Protein AF-A0A9J6F6Z9-F1 (afdb_monomer)

Mean predicted aligned error: 9.35 Å

Solvent-accessible surface area (backbone atoms only — not comparable to full-atom values): 6867 Å² total; per-residue (Å²): 134,62,80,66,60,54,55,51,51,54,26,51,53,50,47,46,52,51,53,50,50,31,59,76,69,73,43,64,60,62,36,45,73,33,72,62,29,52,50,45,32,70,76,32,76,60,38,64,79,58,66,51,29,70,50,38,62,73,46,45,48,53,54,50,48,53,56,52,49,53,53,49,51,62,72,49,58,98,51,73,69,47,78,48,78,46,82,43,70,40,99,86,70,46,88,39,76,49,77,47,80,45,64,80,72,86,85,58,93,78,78,78,86,128

Nearest PDB structures (foldseek):
  3l94-assembly1_B  TM=6.649E-01  e=4.447E+00  Pseudomonas aeruginosa
  8a5p-assembly1_X  TM=4.035E-01  e=2.860E+00  Thermochaetoides thermophila
  8ck8-assembly1_B  TM=3.742E-01  e=6.493E+00  Homo sapiens

Foldseek 3Di:
DDPVVVLVVLLLVVLLVVLVVCVVVVHQLQCCVPPVVVVCVVVPVSPVVHDHSVCSVPPSNVVNVVVVVVVVCVVCPPFDKDWDWDFDQDPVRDTDIDIDIDTDDPPPPDDDDD

Secondary structure (DSSP, 8-state):
--HHHHHHHHHHHHHHHHHHHHHHTT--GGGGSSHHHHHHHHH-GGGTTPPPHHHIIIIIHHHHHHHHHHHHHHHHTTS-EEEEEEEEE-TTS-EEEEEEEEE--TT-TT----

Radius of gyration: 19.48 Å; Cα contacts (8 Å, |Δi|>4): 97; chains: 1; bounding box: 49×37×46 Å

pLDDT: mean 83.82, std 13.82, range [38.16, 95.75]

Organism: Haemaphysalis longicornis (NCBI:txid44386)

Sequence (114 aa):
MTRSKSRRKDADDITHKFCRALCQAGISLHQTDGPLGSLFREKCPAARTMPSSTQMYRKYLPEVCEHDLETIKEAVKNRPISLTIDEMPELHGRPAVAVLVTFYDDEVPGRRTL

Structure (mmCIF, N/CA/C/O backbone):
data_AF-A0A9J6F6Z9-F1
#
_entry.id   AF-A0A9J6F6Z9-F1
#
loop_
_atom_site.group_PDB
_atom_site.id
_atom_site.type_symbol
_atom_site.label_atom_id
_atom_site.label_alt_id
_atom_site.label_comp_id
_atom_site.label_asym_id
_atom_site.label_entity_id
_atom_site.label_seq_id
_atom_site.pdbx_PDB_ins_code
_atom_site.Cartn_x
_atom_site.Cartn_y
_atom_site.Cartn_z
_atom_site.occupancy
_atom_site.B_iso_or_equiv
_atom_site.auth_seq_id
_atom_site.auth_comp_id
_atom_site.auth_asym_id
_atom_site.auth_atom_id
_atom_site.pdbx_PDB_model_num
ATOM 1 N N . MET A 1 1 ? -2.954 24.309 -23.104 1.00 52.09 1 MET A N 1
ATOM 2 C CA . MET A 1 1 ? -2.047 23.374 -22.390 1.00 52.09 1 MET A CA 1
ATOM 3 C C . MET A 1 1 ? -1.113 22.723 -23.403 1.00 52.09 1 MET A C 1
ATOM 5 O O . MET A 1 1 ? -1.593 22.222 -24.408 1.00 52.09 1 MET A O 1
ATOM 9 N N . THR A 1 2 ? 0.206 22.772 -23.205 1.00 55.22 2 THR A N 1
ATOM 10 C CA . THR A 1 2 ? 1.181 22.202 -24.151 1.00 55.22 2 THR A CA 1
ATOM 11 C C . THR A 1 2 ? 1.188 20.671 -24.090 1.00 55.22 2 THR A C 1
ATOM 13 O O . THR A 1 2 ? 1.231 20.090 -23.010 1.00 55.22 2 THR A O 1
ATOM 16 N N . ARG A 1 3 ? 1.207 20.017 -25.258 1.00 61.69 3 ARG A N 1
ATOM 17 C CA . ARG A 1 3 ? 1.174 18.551 -25.489 1.00 61.69 3 ARG A CA 1
ATOM 18 C C . ARG A 1 3 ? 2.228 17.729 -24.712 1.00 61.69 3 ARG A C 1
ATOM 20 O O . ARG A 1 3 ? 2.108 16.517 -24.585 1.00 61.69 3 ARG A O 1
ATOM 27 N N . SER A 1 4 ? 3.259 18.389 -24.184 1.00 63.88 4 SER A N 1
ATOM 28 C CA . SER A 1 4 ? 4.281 17.811 -23.299 1.00 63.88 4 SER A CA 1
ATOM 29 C C . SER A 1 4 ? 3.801 17.655 -21.845 1.00 63.88 4 SER A C 1
ATOM 31 O O . SER A 1 4 ? 4.086 16.645 -21.204 1.00 63.88 4 SER A O 1
ATOM 33 N N . LYS A 1 5 ? 3.013 18.611 -21.329 1.00 62.22 5 LYS A N 1
ATOM 34 C CA . LYS A 1 5 ? 2.477 18.562 -19.959 1.00 62.22 5 LYS A CA 1
ATOM 35 C C . LYS A 1 5 ? 1.420 17.466 -19.794 1.00 62.22 5 LYS A C 1
ATOM 37 O O . LYS A 1 5 ? 1.401 16.819 -18.756 1.00 62.22 5 LYS A O 1
ATOM 42 N N . SER A 1 6 ? 0.590 17.230 -20.814 1.00 65.94 6 SER A N 1
ATOM 43 C CA . SER A 1 6 ? -0.414 16.156 -20.785 1.00 65.94 6 SER A CA 1
ATOM 44 C C . SER A 1 6 ? 0.238 14.775 -20.710 1.00 65.94 6 SER A C 1
ATOM 46 O O . SER A 1 6 ? -0.036 14.028 -19.786 1.00 65.94 6 SER A O 1
ATOM 48 N N . ARG A 1 7 ? 1.218 14.495 -21.579 1.00 66.94 7 ARG A N 1
ATOM 49 C CA . ARG A 1 7 ? 1.956 13.219 -21.582 1.00 66.94 7 ARG A CA 1
ATOM 50 C C . ARG A 1 7 ? 2.663 12.908 -20.261 1.00 66.94 7 ARG A C 1
ATOM 52 O O . ARG A 1 7 ? 2.729 11.749 -19.873 1.00 66.94 7 ARG A O 1
ATOM 59 N N . ARG A 1 8 ? 3.198 13.928 -19.578 1.00 66.31 8 ARG A N 1
ATOM 60 C CA . ARG A 1 8 ? 3.800 13.759 -18.244 1.00 66.31 8 ARG A CA 1
ATOM 61 C C . ARG A 1 8 ? 2.758 13.398 -17.189 1.00 66.31 8 ARG A C 1
ATOM 63 O O . ARG A 1 8 ? 3.026 12.524 -16.380 1.00 66.31 8 ARG A O 1
ATOM 70 N N . LYS A 1 9 ? 1.586 14.037 -17.226 1.00 74.25 9 LYS A N 1
ATOM 71 C CA . LYS A 1 9 ? 0.471 13.710 -16.331 1.00 74.25 9 LYS A CA 1
ATOM 72 C C . LYS A 1 9 ? -0.021 12.277 -16.557 1.00 74.25 9 LYS A C 1
ATOM 74 O O . LYS A 1 9 ? -0.215 11.555 -15.591 1.00 74.25 9 LYS A O 1
ATOM 79 N N . ASP A 1 10 ? -0.147 11.858 -17.815 1.00 73.56 10 ASP A N 1
ATOM 80 C CA . ASP A 1 10 ? -0.593 10.503 -18.165 1.00 73.56 10 ASP A CA 1
ATOM 81 C C . ASP A 1 10 ? 0.405 9.431 -17.687 1.00 73.56 10 ASP A C 1
ATOM 83 O O . ASP A 1 10 ? 0.008 8.395 -17.161 1.00 73.56 10 ASP A O 1
ATOM 87 N N . ALA A 1 11 ? 1.711 9.686 -17.831 1.00 74.19 11 ALA A N 1
ATOM 88 C CA . ALA A 1 11 ? 2.758 8.785 -17.344 1.00 74.19 11 ALA A CA 1
ATOM 89 C C . ALA A 1 11 ? 2.785 8.684 -15.807 1.00 74.19 11 ALA A C 1
ATOM 91 O O . ALA A 1 11 ? 2.976 7.598 -15.256 1.00 74.19 11 ALA A O 1
ATOM 92 N N . ASP A 1 12 ? 2.577 9.805 -15.116 1.00 79.75 12 ASP A N 1
ATOM 93 C CA . ASP A 1 12 ? 2.544 9.851 -13.653 1.00 79.75 12 ASP A CA 1
ATOM 94 C C . ASP A 1 12 ? 1.303 9.124 -13.103 1.00 79.75 12 ASP A C 1
ATOM 96 O O . ASP A 1 12 ? 1.428 8.298 -12.201 1.00 79.75 12 ASP A O 1
ATOM 100 N N . ASP A 1 13 ? 0.131 9.309 -13.720 1.00 87.19 13 ASP A N 1
ATOM 101 C CA . ASP A 1 13 ? -1.110 8.590 -13.379 1.00 87.19 13 ASP A CA 1
ATOM 102 C C . ASP A 1 13 ? -0.971 7.068 -13.574 1.00 87.19 13 ASP A C 1
ATOM 104 O O . ASP A 1 13 ? -1.358 6.267 -12.721 1.00 87.19 13 ASP A O 1
ATOM 108 N N . ILE A 1 14 ? -0.341 6.643 -14.670 1.00 91.38 14 ILE A N 1
ATOM 109 C CA . ILE A 1 14 ? -0.079 5.220 -14.932 1.00 91.38 14 ILE A CA 1
ATOM 110 C C . ILE A 1 14 ? 0.903 4.628 -13.919 1.00 91.38 14 ILE A C 1
ATOM 112 O O . ILE A 1 14 ? 0.753 3.471 -13.525 1.00 91.38 14 ILE A O 1
ATOM 116 N N . THR A 1 15 ? 1.878 5.412 -13.463 1.00 92.19 15 THR A N 1
ATOM 117 C CA . THR A 1 15 ? 2.837 4.976 -12.443 1.00 92.19 15 THR A CA 1
ATOM 118 C C . THR A 1 15 ? 2.146 4.728 -11.101 1.00 92.19 15 THR A C 1
ATOM 120 O O . THR A 1 15 ? 2.361 3.677 -10.495 1.00 92.19 15 THR A O 1
ATOM 123 N N . HIS A 1 16 ? 1.245 5.622 -10.680 1.00 93.25 16 HIS A N 1
ATOM 124 C CA . HIS A 1 16 ? 0.421 5.427 -9.480 1.00 93.25 16 HIS A CA 1
ATOM 125 C C . HIS A 1 16 ? -0.463 4.181 -9.591 1.00 93.25 16 HIS A C 1
ATOM 127 O O . HIS A 1 16 ? -0.507 3.367 -8.670 1.00 93.25 16 HIS A O 1
ATOM 133 N N . LYS A 1 17 ? -1.122 3.985 -10.741 1.00 92.88 17 LYS A N 1
ATOM 134 C CA . LYS A 1 17 ? -1.961 2.802 -10.996 1.00 92.88 17 LYS A CA 1
ATOM 135 C C . LYS A 1 17 ? -1.165 1.504 -10.934 1.00 92.88 17 LYS A C 1
ATOM 137 O O . LYS A 1 17 ? -1.627 0.538 -10.334 1.00 92.88 17 LYS A O 1
ATOM 142 N N . PHE A 1 18 ? 0.031 1.481 -11.519 1.00 94.00 18 PHE A N 1
ATOM 143 C CA . PHE A 1 18 ? 0.912 0.318 -11.455 1.00 94.00 18 PHE A CA 1
ATOM 144 C C . PHE A 1 18 ? 1.383 0.042 -10.020 1.00 94.00 18 PHE A C 1
ATOM 146 O O . PHE A 1 18 ? 1.305 -1.097 -9.569 1.00 94.00 18 PHE A O 1
ATOM 153 N N . CYS A 1 19 ? 1.791 1.078 -9.276 1.00 94.88 19 CYS A N 1
ATOM 154 C CA . CYS A 1 19 ? 2.162 0.956 -7.863 1.00 94.88 19 CYS A CA 1
ATOM 155 C C . CYS A 1 19 ? 1.015 0.367 -7.029 1.00 94.88 19 CYS A C 1
ATOM 157 O O . CYS A 1 19 ? 1.205 -0.651 -6.362 1.00 94.88 19 CYS A O 1
ATOM 159 N N . ARG A 1 20 ? -0.193 0.936 -7.148 1.00 94.62 20 ARG A N 1
ATOM 160 C CA . ARG A 1 20 ? -1.392 0.451 -6.453 1.00 94.62 20 ARG A CA 1
ATOM 161 C C . ARG A 1 20 ? -1.716 -1.001 -6.817 1.00 94.62 20 ARG A C 1
ATOM 163 O O . ARG A 1 20 ? -1.999 -1.788 -5.921 1.00 94.62 20 ARG A O 1
ATOM 170 N N . ALA A 1 21 ? -1.620 -1.378 -8.094 1.00 93.94 21 ALA A N 1
ATOM 171 C CA . ALA A 1 21 ? -1.878 -2.749 -8.539 1.00 93.94 21 ALA A CA 1
ATOM 172 C C . ALA A 1 21 ? -0.899 -3.764 -7.925 1.00 93.94 21 ALA A C 1
ATOM 174 O O . ALA A 1 21 ? -1.322 -4.836 -7.495 1.00 93.94 21 ALA A O 1
ATOM 175 N N . LEU A 1 22 ? 0.394 -3.426 -7.838 1.00 94.44 22 LEU A N 1
ATOM 176 C CA . LEU A 1 22 ? 1.379 -4.283 -7.171 1.00 94.44 22 LEU A CA 1
ATOM 177 C C . LEU A 1 22 ? 1.059 -4.445 -5.680 1.00 94.44 22 LEU A C 1
ATOM 179 O O . LEU A 1 22 ? 1.047 -5.571 -5.187 1.00 94.44 22 LEU A O 1
ATOM 183 N N . CYS A 1 23 ? 0.735 -3.351 -4.984 1.00 93.19 23 CYS A N 1
ATOM 184 C CA . CYS A 1 23 ? 0.357 -3.387 -3.570 1.00 93.19 23 CYS A CA 1
ATOM 185 C C . CYS A 1 23 ? -0.892 -4.245 -3.326 1.00 93.19 23 CYS A C 1
ATOM 187 O O . CYS A 1 23 ? -0.881 -5.099 -2.444 1.00 93.19 23 CYS A O 1
ATOM 189 N N . GLN A 1 24 ? -1.939 -4.072 -4.136 1.00 91.56 24 GLN A N 1
ATOM 190 C CA . GLN A 1 24 ? -3.180 -4.848 -4.034 1.00 91.56 24 GLN A CA 1
ATOM 191 C C . GLN A 1 24 ? -2.968 -6.340 -4.310 1.00 91.56 24 GLN A C 1
ATOM 193 O O . GLN A 1 24 ? -3.616 -7.179 -3.693 1.00 91.56 24 GLN A O 1
ATOM 198 N N . ALA A 1 25 ? -2.046 -6.678 -5.213 1.00 93.88 25 ALA A N 1
ATOM 199 C CA . ALA A 1 25 ? -1.690 -8.058 -5.523 1.00 93.88 25 ALA A CA 1
ATOM 200 C C . ALA A 1 25 ? -0.677 -8.672 -4.534 1.00 93.88 25 ALA A C 1
ATOM 202 O O . ALA A 1 25 ? -0.292 -9.828 -4.708 1.00 93.88 25 ALA A O 1
ATOM 203 N N . GLY A 1 26 ? -0.199 -7.919 -3.535 1.00 92.62 26 GLY A N 1
ATOM 204 C CA . GLY A 1 26 ? 0.854 -8.374 -2.620 1.00 92.62 26 GLY A CA 1
ATOM 205 C C . GLY A 1 26 ? 2.210 -8.599 -3.303 1.00 92.62 26 GLY A C 1
ATOM 206 O O . GLY A 1 26 ? 3.033 -9.375 -2.821 1.00 92.62 26 GLY A O 1
ATOM 207 N N . ILE A 1 27 ? 2.454 -7.949 -4.445 1.00 94.75 27 ILE A N 1
ATOM 208 C CA . ILE A 1 27 ? 3.686 -8.086 -5.222 1.00 94.75 27 ILE A CA 1
ATOM 209 C C . ILE A 1 27 ? 4.684 -7.007 -4.796 1.00 94.75 27 ILE A C 1
ATOM 211 O O . ILE A 1 27 ? 4.370 -5.819 -4.742 1.00 94.75 27 ILE A O 1
ATOM 215 N N . SER A 1 28 ? 5.929 -7.417 -4.542 1.00 94.31 28 SER A N 1
ATOM 216 C CA . SER A 1 28 ? 7.015 -6.496 -4.195 1.00 94.31 28 SER A CA 1
ATOM 217 C C . SER A 1 28 ? 7.250 -5.443 -5.284 1.00 94.31 28 SER A C 1
ATOM 219 O O . SER A 1 28 ? 7.403 -5.780 -6.461 1.00 94.31 28 SER A O 1
ATOM 221 N N . LEU A 1 29 ? 7.397 -4.173 -4.887 1.00 94.56 29 LEU A N 1
ATOM 222 C CA . LEU A 1 29 ? 7.719 -3.073 -5.807 1.00 94.56 29 LEU A CA 1
ATOM 223 C C . LEU A 1 29 ? 9.090 -3.240 -6.482 1.00 94.56 29 LEU A C 1
ATOM 225 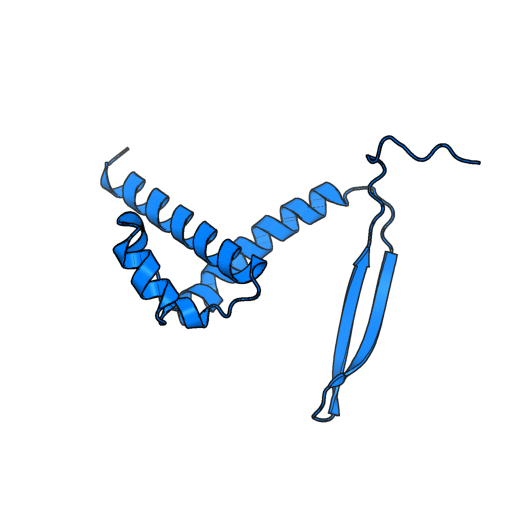O O . LEU A 1 29 ? 9.328 -2.623 -7.521 1.00 94.56 29 LEU A O 1
ATOM 229 N N . HIS A 1 30 ? 9.964 -4.118 -5.971 1.00 94.69 30 HIS A N 1
ATOM 230 C CA . HIS A 1 30 ? 11.195 -4.523 -6.661 1.00 94.69 30 HIS A CA 1
ATOM 231 C C . HIS A 1 30 ? 10.917 -5.110 -8.059 1.00 94.69 30 HIS A C 1
ATOM 233 O O . HIS A 1 30 ? 11.738 -4.989 -8.964 1.00 94.69 30 HIS A O 1
ATOM 239 N N . GLN A 1 31 ? 9.725 -5.677 -8.287 1.00 93.12 31 GLN A N 1
ATOM 240 C CA . GLN A 1 31 ? 9.310 -6.181 -9.602 1.00 93.12 31 GLN A CA 1
ATOM 241 C C . GLN A 1 31 ? 9.154 -5.087 -10.669 1.00 93.12 31 GLN A C 1
ATOM 243 O O . GLN A 1 31 ? 9.098 -5.407 -11.857 1.00 93.12 31 GLN A O 1
ATOM 248 N N . THR A 1 32 ? 9.173 -3.808 -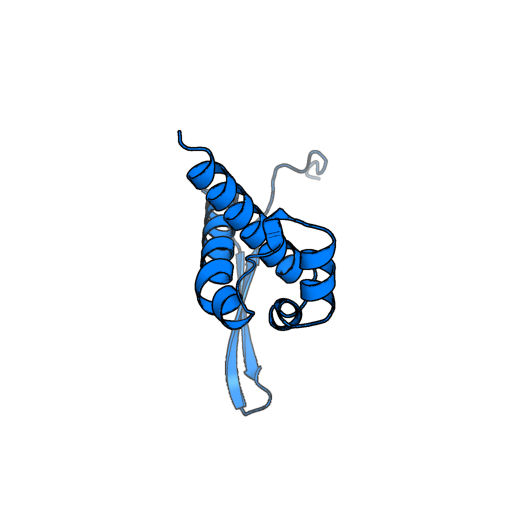10.281 1.00 93.25 32 THR A N 1
ATOM 249 C CA . THR A 1 32 ? 9.286 -2.674 -11.216 1.00 93.25 32 THR A CA 1
ATOM 250 C C . THR A 1 32 ? 10.586 -2.728 -12.030 1.00 93.25 32 THR A C 1
ATOM 252 O O . THR A 1 32 ? 10.596 -2.407 -13.222 1.00 93.25 32 THR A O 1
ATOM 255 N N . ASP A 1 33 ? 11.676 -3.201 -11.424 1.00 94.25 33 ASP A N 1
ATOM 256 C CA . ASP A 1 33 ? 12.960 -3.417 -12.106 1.00 94.25 33 ASP A CA 1
ATOM 257 C C . ASP A 1 33 ? 13.094 -4.860 -12.635 1.00 94.25 33 ASP A C 1
ATOM 259 O O . ASP A 1 33 ? 14.063 -5.201 -13.309 1.00 94.25 33 ASP A O 1
ATOM 263 N N . GLY A 1 34 ? 12.098 -5.706 -12.360 1.00 93.56 34 GLY A N 1
ATOM 264 C CA . GLY A 1 34 ? 12.040 -7.107 -12.760 1.00 93.56 34 GLY A CA 1
ATOM 265 C C . GLY A 1 34 ? 11.253 -7.369 -14.054 1.00 93.56 34 GLY A C 1
ATOM 266 O O . GLY A 1 34 ? 10.920 -6.445 -14.808 1.00 93.56 34 GLY A O 1
ATOM 267 N N . PRO A 1 35 ? 10.924 -8.648 -14.326 1.00 94.12 35 PRO A N 1
ATOM 268 C CA . PRO A 1 35 ? 10.201 -9.058 -15.530 1.00 94.12 35 PRO A CA 1
ATOM 269 C C . PRO A 1 35 ? 8.838 -8.377 -15.694 1.00 94.12 35 PRO A C 1
ATOM 271 O O . PRO A 1 35 ? 8.478 -8.000 -16.807 1.00 94.12 35 PRO A O 1
ATOM 274 N N . LEU A 1 36 ? 8.105 -8.163 -14.594 1.00 92.25 36 LEU A N 1
ATOM 275 C CA . LEU A 1 36 ? 6.793 -7.508 -14.632 1.00 92.25 36 LEU A CA 1
ATOM 276 C C . LEU A 1 36 ? 6.894 -6.052 -15.085 1.00 92.25 36 LEU A C 1
ATOM 278 O O . LEU A 1 36 ? 6.157 -5.641 -15.979 1.00 92.25 36 LEU A O 1
ATOM 282 N N . GLY A 1 37 ? 7.827 -5.279 -14.525 1.00 92.31 37 GLY A N 1
ATOM 283 C CA . GLY A 1 37 ? 8.055 -3.905 -14.961 1.00 92.31 37 GLY A CA 1
ATOM 284 C C . GLY A 1 37 ? 8.528 -3.823 -16.412 1.00 92.31 37 GLY A C 1
ATOM 285 O O . GLY A 1 37 ? 8.087 -2.948 -17.156 1.00 92.31 37 GLY A O 1
ATOM 286 N N . SER A 1 38 ? 9.366 -4.763 -16.857 1.00 92.62 38 SER A N 1
ATOM 287 C CA . SER A 1 38 ? 9.813 -4.830 -18.255 1.00 92.62 38 SER A CA 1
ATOM 288 C C . SER A 1 38 ? 8.659 -5.115 -19.216 1.00 92.62 38 SER A C 1
ATOM 290 O O . SER A 1 38 ? 8.490 -4.384 -20.192 1.00 92.62 38 SER A O 1
ATOM 292 N N . LEU A 1 39 ? 7.809 -6.094 -18.894 1.00 92.25 39 LEU A N 1
ATOM 293 C CA . LEU A 1 39 ? 6.596 -6.382 -19.658 1.00 92.25 39 LEU A CA 1
ATOM 294 C C . LEU A 1 39 ? 5.647 -5.176 -19.681 1.00 92.25 39 LEU A C 1
ATOM 296 O O . LEU A 1 39 ? 5.106 -4.821 -20.727 1.00 92.25 39 LEU A O 1
ATOM 300 N N . PHE A 1 40 ? 5.466 -4.508 -18.543 1.00 91.12 40 PHE A N 1
ATOM 301 C CA . PHE A 1 40 ? 4.589 -3.346 -18.447 1.00 91.12 40 PHE A CA 1
ATOM 302 C C . PHE A 1 40 ? 5.089 -2.173 -19.303 1.00 91.12 40 PHE A C 1
ATOM 304 O O . PHE A 1 40 ? 4.301 -1.565 -20.027 1.00 91.12 40 PHE A O 1
ATOM 311 N N . ARG A 1 41 ? 6.401 -1.898 -19.302 1.00 91.00 41 ARG A N 1
ATOM 312 C CA . ARG A 1 41 ? 7.036 -0.891 -20.173 1.00 91.00 41 ARG A CA 1
ATOM 313 C C . ARG A 1 41 ? 6.908 -1.222 -21.661 1.00 91.00 41 ARG A C 1
ATOM 315 O O . ARG A 1 41 ? 6.790 -0.307 -22.477 1.00 91.00 41 ARG A O 1
ATOM 322 N N . GLU A 1 42 ? 6.933 -2.506 -22.014 1.00 90.94 42 GLU A N 1
ATOM 323 C CA . GLU A 1 42 ? 6.740 -2.969 -23.391 1.00 90.94 42 GLU A CA 1
ATOM 324 C C . GLU A 1 42 ? 5.296 -2.745 -23.858 1.00 90.94 42 GLU A C 1
ATOM 326 O O . GLU A 1 42 ? 5.067 -2.190 -24.935 1.00 90.94 42 GLU A O 1
ATOM 331 N N . LYS A 1 43 ? 4.315 -3.151 -23.042 1.00 89.62 43 LYS A N 1
ATOM 332 C CA . LYS A 1 43 ? 2.892 -3.111 -23.411 1.00 89.62 43 LYS A CA 1
ATOM 333 C C . LYS A 1 43 ? 2.242 -1.742 -23.212 1.00 89.62 43 LYS A C 1
ATOM 335 O O . LYS A 1 43 ? 1.253 -1.447 -23.878 1.00 89.62 43 LYS A O 1
ATOM 340 N N . CYS A 1 44 ? 2.785 -0.893 -22.339 1.00 87.25 44 CYS A N 1
ATOM 341 C CA . CYS A 1 44 ? 2.250 0.434 -22.045 1.00 87.25 44 CYS A CA 1
ATOM 342 C C . CYS A 1 44 ? 3.237 1.543 -22.470 1.00 87.25 44 CYS A C 1
ATOM 344 O O . CYS A 1 44 ? 4.180 1.852 -21.741 1.00 87.25 44 CYS A O 1
ATOM 346 N N . PRO A 1 45 ? 3.021 2.224 -23.615 1.00 83.38 45 PRO A N 1
ATOM 347 C CA . PRO A 1 45 ? 3.933 3.267 -24.100 1.00 83.38 45 PRO A CA 1
ATOM 348 C C . PRO A 1 45 ? 4.130 4.440 -23.132 1.00 83.38 45 PRO A C 1
ATOM 350 O O . PRO A 1 45 ? 5.205 5.037 -23.095 1.00 83.38 45 PRO A O 1
ATOM 353 N N . ALA A 1 46 ? 3.105 4.767 -22.343 1.00 81.44 46 ALA A N 1
ATOM 354 C CA . ALA A 1 46 ? 3.165 5.822 -21.335 1.00 81.44 46 ALA A CA 1
ATOM 355 C C . ALA A 1 46 ? 3.966 5.414 -20.083 1.00 81.44 46 ALA A C 1
ATOM 357 O O . ALA A 1 46 ? 4.417 6.282 -19.344 1.00 81.44 46 ALA A O 1
ATOM 358 N N . ALA A 1 47 ? 4.226 4.117 -19.895 1.00 81.44 47 ALA A N 1
ATOM 359 C CA . ALA A 1 47 ? 5.088 3.591 -18.845 1.00 81.44 47 ALA A CA 1
ATOM 360 C C . ALA A 1 47 ? 6.575 3.567 -19.231 1.00 81.44 47 ALA A C 1
ATOM 362 O O . ALA A 1 47 ? 7.405 3.187 -18.415 1.00 81.44 47 ALA A O 1
ATOM 363 N N . ARG A 1 48 ? 6.966 3.970 -20.449 1.00 81.62 48 ARG A N 1
ATOM 364 C CA . ARG A 1 48 ? 8.383 3.940 -20.873 1.00 81.62 48 ARG A CA 1
ATOM 365 C C . ARG A 1 48 ? 9.323 4.714 -19.948 1.00 81.62 48 ARG A C 1
ATOM 367 O O . ARG A 1 48 ? 10.486 4.350 -19.834 1.00 81.62 48 ARG A O 1
ATOM 374 N N . THR A 1 49 ? 8.825 5.763 -19.300 1.00 82.56 49 THR A N 1
ATOM 375 C CA . THR A 1 49 ? 9.565 6.573 -18.321 1.00 82.56 49 THR A CA 1
ATOM 376 C C . THR A 1 49 ? 9.249 6.175 -16.881 1.00 82.56 49 THR A C 1
ATOM 378 O O . THR A 1 49 ? 9.339 7.011 -15.986 1.00 82.56 49 THR A O 1
ATOM 381 N N . MET A 1 50 ? 8.807 4.935 -16.664 1.00 85.25 50 MET A N 1
ATOM 382 C CA . MET A 1 50 ? 8.477 4.432 -15.339 1.00 85.25 50 MET A CA 1
ATOM 383 C C . MET A 1 50 ? 9.707 4.514 -14.422 1.00 85.25 50 MET A C 1
ATOM 385 O O . MET A 1 50 ? 10.802 4.131 -14.844 1.00 85.25 50 MET A O 1
ATOM 389 N N . PRO A 1 51 ? 9.536 5.021 -13.192 1.00 88.56 51 PRO A N 1
ATOM 390 C CA . PRO A 1 51 ? 10.596 5.110 -12.192 1.00 88.56 51 PRO A CA 1
ATOM 391 C C . PRO A 1 51 ? 11.169 3.740 -11.807 1.00 88.56 51 PRO A C 1
ATOM 393 O O . PRO A 1 51 ? 10.533 2.704 -12.000 1.00 88.56 51 PRO A O 1
ATOM 396 N N . SER A 1 52 ? 12.354 3.749 -11.196 1.00 93.00 52 SER A N 1
ATOM 397 C CA . SER A 1 52 ? 12.945 2.546 -10.596 1.00 93.00 52 SER A CA 1
ATOM 398 C C . SER A 1 52 ? 12.194 2.099 -9.343 1.00 93.00 52 SER A C 1
ATOM 400 O O . SER A 1 52 ? 11.466 2.888 -8.730 1.00 93.00 52 SER A O 1
ATOM 402 N N . SER A 1 53 ? 12.432 0.866 -8.888 1.00 93.50 53 SER A N 1
ATOM 403 C CA . SER A 1 53 ? 11.849 0.365 -7.634 1.00 93.50 53 SER A CA 1
ATOM 404 C C . SER A 1 53 ? 12.135 1.287 -6.439 1.00 93.50 53 SER A C 1
ATOM 406 O O . SER A 1 53 ? 11.233 1.586 -5.661 1.00 93.50 53 SER A O 1
ATOM 408 N N . THR A 1 54 ? 13.347 1.838 -6.330 1.00 95.06 54 THR A N 1
ATOM 409 C CA . THR A 1 54 ? 13.709 2.807 -5.279 1.00 95.06 54 THR A CA 1
ATOM 410 C C . THR A 1 54 ? 12.825 4.054 -5.304 1.00 95.06 54 THR A C 1
ATOM 412 O O . THR A 1 54 ? 12.396 4.536 -4.256 1.00 95.06 54 THR A O 1
ATOM 415 N N . GLN A 1 55 ? 12.542 4.593 -6.491 1.00 93.44 55 GLN A N 1
ATOM 416 C CA . GLN A 1 55 ? 11.653 5.744 -6.644 1.00 93.44 55 GLN A CA 1
ATOM 417 C C . GLN A 1 55 ? 10.189 5.370 -6.379 1.00 93.44 55 GLN A C 1
ATOM 419 O O . GLN A 1 55 ? 9.468 6.170 -5.782 1.00 93.44 55 GLN A O 1
ATOM 424 N N . MET A 1 56 ? 9.767 4.153 -6.740 1.00 94.56 56 MET A N 1
ATOM 425 C CA . MET A 1 56 ? 8.451 3.624 -6.368 1.00 94.56 56 MET A CA 1
ATOM 426 C C . MET A 1 56 ? 8.280 3.598 -4.847 1.00 94.56 56 MET A C 1
ATOM 428 O O . MET A 1 56 ? 7.293 4.120 -4.346 1.00 94.56 56 MET A O 1
ATOM 432 N N . TYR A 1 57 ? 9.268 3.090 -4.103 1.00 93.69 57 TYR A N 1
ATOM 433 C CA . TYR A 1 57 ? 9.227 3.063 -2.636 1.00 93.69 57 TYR A CA 1
ATOM 434 C C . TYR A 1 57 ? 9.255 4.453 -1.993 1.00 93.69 57 TYR A C 1
ATOM 436 O O . TYR A 1 57 ? 8.569 4.677 -1.002 1.00 93.69 57 TYR A O 1
ATOM 444 N N . ARG A 1 58 ? 10.072 5.379 -2.511 1.00 94.69 58 ARG A N 1
ATOM 445 C CA . ARG A 1 58 ? 10.315 6.675 -1.850 1.00 94.69 58 ARG A CA 1
ATOM 446 C C . ARG A 1 58 ? 9.284 7.752 -2.162 1.00 94.69 58 ARG A C 1
ATOM 448 O O . ARG A 1 58 ? 9.161 8.680 -1.374 1.00 94.69 58 ARG A O 1
ATOM 455 N N . LYS A 1 59 ? 8.618 7.671 -3.315 1.00 93.81 59 LYS A N 1
ATOM 456 C CA . LYS A 1 59 ? 7.689 8.706 -3.782 1.00 93.81 59 LYS A CA 1
ATOM 457 C C . LYS A 1 59 ? 6.285 8.145 -3.985 1.00 93.81 59 LYS A C 1
ATOM 459 O O . LYS A 1 59 ? 5.362 8.541 -3.288 1.00 93.81 59 LYS A O 1
ATOM 464 N N . TYR A 1 60 ? 6.148 7.189 -4.899 1.00 93.81 60 TYR A N 1
ATOM 465 C CA . TYR A 1 60 ? 4.835 6.749 -5.373 1.00 93.81 60 TYR A CA 1
ATOM 466 C C . TYR A 1 60 ? 4.063 5.918 -4.345 1.00 93.81 60 TYR A C 1
ATOM 468 O O . TYR A 1 60 ? 2.852 6.066 -4.235 1.00 93.81 60 TYR A O 1
ATOM 476 N N . LEU A 1 61 ? 4.741 5.067 -3.570 1.00 95.00 61 LEU A N 1
ATOM 477 C CA . LEU A 1 61 ? 4.102 4.299 -2.503 1.00 95.00 61 LEU A CA 1
ATOM 478 C C . LEU A 1 61 ? 3.525 5.217 -1.406 1.00 95.00 61 LEU A C 1
ATOM 480 O O . LEU A 1 61 ? 2.355 5.034 -1.076 1.00 95.00 61 LEU A O 1
ATOM 484 N N . PRO A 1 62 ? 4.268 6.210 -0.873 1.00 95.75 62 PRO A N 1
ATOM 485 C CA . PRO A 1 62 ? 3.695 7.229 0.004 1.00 95.75 62 PRO A CA 1
ATOM 486 C C . PRO A 1 62 ? 2.491 7.956 -0.604 1.00 95.75 62 PRO A C 1
ATOM 488 O O . PRO A 1 62 ? 1.454 8.017 0.044 1.00 95.75 62 PRO A O 1
ATOM 491 N N . GLU A 1 63 ? 2.584 8.428 -1.852 1.00 94.62 63 GLU A N 1
ATOM 492 C CA . GLU A 1 63 ? 1.490 9.150 -2.529 1.00 94.62 63 GLU A CA 1
ATOM 493 C C . GLU A 1 63 ? 0.222 8.280 -2.673 1.00 94.62 63 GLU A C 1
ATOM 495 O O . GLU A 1 63 ? -0.890 8.734 -2.396 1.00 94.62 63 GLU A O 1
ATOM 500 N N . VAL A 1 64 ? 0.376 7.006 -3.058 1.00 93.75 64 VAL A N 1
ATOM 501 C CA . VAL A 1 64 ? -0.737 6.040 -3.127 1.00 93.75 64 VAL A CA 1
ATOM 502 C C . VAL A 1 64 ? -1.315 5.768 -1.738 1.00 93.75 64 VAL A C 1
ATOM 504 O O . VAL A 1 64 ? -2.535 5.749 -1.585 1.00 93.75 64 VAL A O 1
ATOM 507 N N . CYS A 1 65 ? -0.457 5.582 -0.732 1.00 93.31 65 CYS A N 1
ATOM 508 C CA . CYS A 1 65 ? -0.870 5.346 0.648 1.00 93.31 65 CYS A CA 1
ATOM 509 C C . CYS A 1 65 ? -1.669 6.530 1.203 1.00 93.31 65 CYS A C 1
ATOM 511 O O . CYS A 1 65 ? -2.747 6.328 1.747 1.00 93.31 65 CYS A O 1
ATOM 513 N N . GLU A 1 66 ? -1.192 7.762 1.019 1.00 94.06 66 GLU A N 1
ATOM 514 C CA . GLU A 1 66 ? -1.891 8.976 1.452 1.00 94.06 66 GLU A CA 1
ATOM 515 C C . GLU A 1 66 ? -3.263 9.101 0.786 1.00 94.06 66 GLU A C 1
ATOM 517 O O . GLU A 1 66 ? -4.260 9.315 1.472 1.00 94.06 66 GLU A O 1
ATOM 522 N N . HIS A 1 67 ? -3.343 8.890 -0.530 1.00 90.50 67 HIS A N 1
ATOM 523 C CA . HIS A 1 67 ? -4.619 8.902 -1.245 1.00 90.50 67 HIS A CA 1
ATOM 524 C C . HIS A 1 67 ? -5.605 7.854 -0.696 1.00 90.50 67 HIS A C 1
ATOM 526 O O . HIS A 1 67 ? -6.792 8.135 -0.495 1.00 90.50 67 HIS A O 1
ATOM 532 N N . ASP A 1 68 ? -5.133 6.628 -0.474 1.00 89.19 68 ASP A N 1
ATOM 533 C CA . ASP A 1 68 ? -5.980 5.536 0.008 1.00 89.19 68 ASP A CA 1
ATOM 534 C C . ASP A 1 68 ? -6.373 5.756 1.480 1.00 89.19 68 ASP A C 1
ATOM 536 O O . ASP A 1 68 ? -7.516 5.496 1.854 1.00 89.19 68 ASP A O 1
ATOM 540 N N . LEU A 1 69 ? -5.490 6.344 2.293 1.00 90.31 69 LEU A N 1
ATOM 541 C CA . LEU A 1 69 ? -5.785 6.766 3.663 1.00 90.31 69 LEU A CA 1
ATOM 542 C C . LEU A 1 69 ? -6.857 7.851 3.721 1.00 90.31 69 LEU A C 1
ATOM 544 O O . LEU A 1 69 ? -7.734 7.757 4.572 1.00 90.31 69 LEU A O 1
ATOM 548 N N . GLU A 1 70 ? -6.833 8.856 2.844 1.00 91.44 70 GLU A N 1
ATOM 549 C CA . GLU A 1 70 ? -7.907 9.861 2.785 1.00 91.44 70 GLU A CA 1
ATOM 550 C C . GLU A 1 70 ? -9.256 9.220 2.432 1.00 91.44 70 GLU A C 1
ATOM 552 O O . GLU A 1 70 ? -10.279 9.537 3.038 1.00 91.44 70 GLU A O 1
ATOM 557 N N . THR A 1 71 ? -9.250 8.238 1.526 1.00 87.69 71 THR A N 1
ATOM 558 C CA . THR A 1 71 ? -10.457 7.467 1.189 1.00 87.69 71 THR A CA 1
ATOM 559 C C . THR A 1 71 ? -10.975 6.693 2.405 1.00 87.69 71 THR A C 1
ATOM 561 O O . THR A 1 71 ? -12.169 6.729 2.702 1.00 87.69 71 THR A O 1
ATOM 564 N N . ILE A 1 72 ? -10.081 6.028 3.144 1.00 86.56 72 ILE A N 1
ATOM 565 C CA . ILE A 1 72 ? -10.428 5.306 4.374 1.00 86.56 72 ILE A CA 1
ATOM 566 C C . ILE A 1 72 ? -10.950 6.275 5.438 1.00 86.56 72 ILE A C 1
ATOM 568 O O . ILE A 1 72 ? -11.976 5.992 6.046 1.00 86.56 72 ILE A O 1
ATOM 572 N N . LYS A 1 73 ? -10.292 7.423 5.651 1.00 88.69 73 LYS A N 1
ATOM 573 C CA . LYS A 1 73 ? -10.707 8.447 6.625 1.00 88.69 73 LYS A CA 1
ATOM 574 C C . LYS A 1 73 ? -12.129 8.921 6.370 1.00 88.69 73 LYS A C 1
ATOM 576 O O . LYS A 1 73 ? -12.910 8.984 7.313 1.00 88.69 73 LYS A O 1
ATOM 581 N N . GLU A 1 74 ? -12.469 9.228 5.121 1.00 88.31 74 GLU A N 1
ATOM 582 C CA . GLU A 1 74 ? -13.833 9.626 4.771 1.00 88.31 74 GLU A CA 1
ATOM 583 C C . GLU A 1 74 ? -14.826 8.466 4.940 1.00 88.31 74 GLU A C 1
ATOM 585 O O . GLU A 1 74 ? -15.924 8.689 5.444 1.00 88.31 74 GLU A O 1
ATOM 590 N N . ALA A 1 75 ? -14.436 7.225 4.624 1.00 83.62 75 ALA A N 1
ATOM 591 C CA . ALA A 1 75 ? -15.289 6.050 4.819 1.00 83.62 75 ALA A CA 1
ATOM 592 C C . ALA A 1 75 ? -15.585 5.751 6.301 1.00 83.62 75 ALA A C 1
ATOM 594 O O . ALA A 1 75 ? -16.696 5.346 6.635 1.00 83.62 75 ALA A O 1
ATOM 595 N N . VAL A 1 76 ? -14.623 5.971 7.203 1.0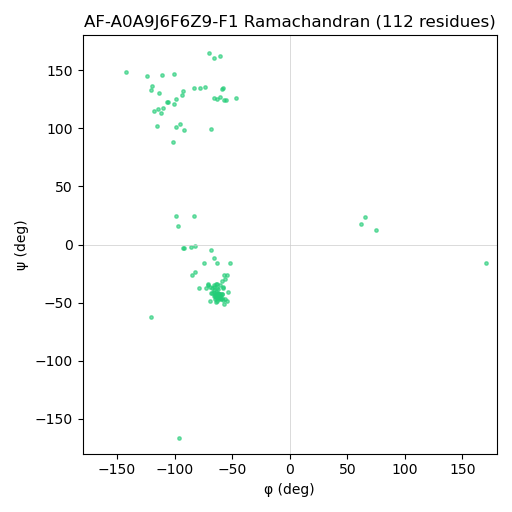0 86.69 76 VAL A N 1
ATOM 596 C CA . VAL A 1 76 ? -14.788 5.735 8.653 1.00 86.69 76 VAL A CA 1
ATOM 597 C C . VAL A 1 76 ? -15.276 6.964 9.419 1.00 86.69 76 VAL A C 1
ATOM 599 O O . VAL A 1 76 ? -15.506 6.899 10.628 1.00 86.69 76 VAL A O 1
ATOM 602 N N . LYS A 1 77 ? -15.430 8.103 8.741 1.00 87.00 77 LYS A N 1
ATOM 603 C CA . LYS A 1 77 ? -15.808 9.376 9.354 1.00 87.00 77 LYS A CA 1
ATOM 604 C C . LYS A 1 77 ? -17.134 9.238 10.094 1.00 87.00 77 LYS A C 1
ATOM 606 O O . LYS A 1 77 ? -18.144 8.851 9.515 1.00 87.00 77 LYS A O 1
ATOM 611 N N .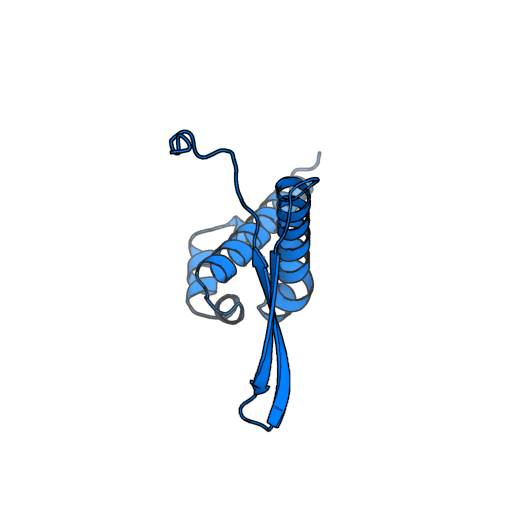 ASN A 1 78 ? -17.128 9.590 11.379 1.00 85.50 78 ASN A N 1
ATOM 612 C CA . ASN A 1 78 ? -18.280 9.496 12.284 1.00 85.50 78 ASN A CA 1
ATOM 613 C C . ASN A 1 78 ? -18.819 8.071 12.516 1.00 85.50 78 ASN A C 1
ATOM 615 O O . ASN A 1 78 ? -19.943 7.925 12.993 1.00 85.50 78 ASN A O 1
ATOM 619 N N . ARG A 1 79 ? -18.041 7.026 12.210 1.00 85.94 79 ARG A N 1
ATOM 620 C CA . ARG A 1 79 ? -18.424 5.634 12.478 1.00 85.94 79 ARG A CA 1
ATOM 621 C C . ARG A 1 79 ? -17.736 5.108 13.741 1.00 85.94 79 ARG A C 1
ATOM 623 O O . ARG A 1 79 ? -16.589 5.477 14.005 1.00 85.94 79 ARG A O 1
ATOM 630 N N . PRO A 1 80 ? -18.389 4.226 14.517 1.00 87.88 80 PRO A N 1
ATOM 631 C CA . PRO A 1 80 ? -17.705 3.471 15.557 1.00 87.88 80 PRO A CA 1
ATOM 632 C C . PRO A 1 80 ? -16.598 2.606 14.939 1.00 87.88 80 PRO A C 1
ATOM 634 O O . PRO A 1 80 ? -16.851 1.824 14.022 1.00 87.88 80 PRO A O 1
ATOM 637 N N . ILE A 1 81 ? -15.379 2.738 15.461 1.00 89.69 81 ILE A N 1
ATOM 638 C CA . ILE A 1 81 ? -14.233 1.908 15.079 1.00 89.69 81 ILE A CA 1
ATOM 639 C C . ILE A 1 81 ? -13.845 0.994 16.240 1.00 89.69 81 ILE A C 1
ATOM 641 O O . ILE A 1 81 ? -13.933 1.381 17.406 1.00 89.69 81 ILE A O 1
ATOM 645 N N . SER A 1 82 ? -13.388 -0.211 15.921 1.00 90.75 82 SER A N 1
ATOM 646 C CA . SER A 1 82 ? -12.743 -1.115 16.866 1.00 90.75 82 SER A CA 1
ATOM 647 C C . SER A 1 82 ? -11.281 -1.298 16.472 1.00 90.75 82 SER A C 1
ATOM 649 O O . SER A 1 82 ? -10.955 -1.546 15.308 1.00 90.75 82 SER A O 1
ATOM 651 N N . LEU A 1 83 ? -10.401 -1.138 17.457 1.00 91.12 83 LEU A N 1
ATOM 652 C CA . LEU A 1 83 ? -8.962 -1.308 17.321 1.00 91.12 83 LEU A CA 1
ATOM 653 C C . LEU A 1 83 ? -8.567 -2.609 18.012 1.00 91.12 83 LEU A C 1
ATOM 655 O O . LEU A 1 83 ? -8.812 -2.776 19.204 1.00 91.12 83 LEU A O 1
ATOM 659 N N . THR A 1 84 ? -7.945 -3.518 17.269 1.00 92.44 84 THR A N 1
ATOM 660 C CA . THR A 1 84 ? -7.289 -4.700 17.831 1.00 92.44 84 THR A CA 1
ATOM 661 C C . THR A 1 84 ? -5.789 -4.475 17.771 1.00 92.44 84 THR A C 1
ATOM 663 O O . THR A 1 84 ? -5.244 -4.212 16.699 1.00 92.44 84 THR A O 1
ATOM 666 N N . ILE A 1 85 ? -5.142 -4.541 18.929 1.00 92.44 85 ILE A N 1
ATOM 667 C CA . ILE A 1 85 ? -3.701 -4.360 19.077 1.00 92.44 85 ILE A CA 1
ATOM 668 C C . ILE A 1 85 ? -3.127 -5.723 19.438 1.00 92.44 85 ILE A C 1
ATOM 670 O O . ILE A 1 85 ? -3.499 -6.294 20.462 1.00 92.44 85 ILE A O 1
ATOM 674 N N . ASP A 1 86 ? -2.266 -6.241 18.572 1.00 90.94 86 ASP A N 1
ATOM 675 C CA . ASP A 1 86 ? -1.549 -7.493 18.772 1.00 90.94 86 ASP A CA 1
ATOM 676 C C . ASP A 1 86 ? -0.063 -7.185 18.960 1.00 90.94 86 ASP A C 1
ATOM 678 O O . ASP A 1 86 ? 0.612 -6.672 18.061 1.00 90.94 86 ASP A O 1
ATOM 682 N N . GLU A 1 87 ? 0.427 -7.441 20.167 1.00 89.06 87 GLU A N 1
ATOM 683 C CA . GLU A 1 87 ? 1.829 -7.285 20.525 1.00 89.06 87 GLU A CA 1
ATOM 684 C C . GLU A 1 87 ? 2.512 -8.642 20.377 1.00 89.06 87 GLU A 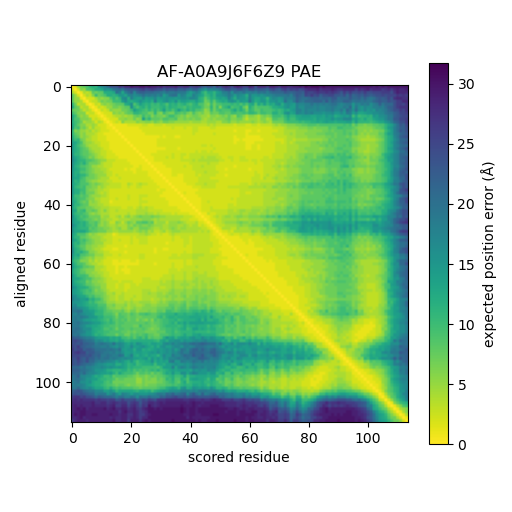C 1
ATOM 686 O O . GLU A 1 87 ? 2.371 -9.527 21.222 1.00 89.06 87 GLU A O 1
ATOM 691 N N . MET A 1 88 ? 3.274 -8.806 19.298 1.00 82.06 88 MET A N 1
ATOM 692 C CA . MET A 1 88 ? 3.989 -10.044 19.015 1.00 82.06 88 MET A CA 1
ATOM 693 C C . MET A 1 88 ? 5.493 -9.765 18.939 1.00 82.06 88 MET A C 1
ATOM 695 O O . MET A 1 88 ? 5.917 -8.827 18.258 1.00 82.06 88 MET A O 1
ATOM 699 N N . PRO A 1 89 ? 6.345 -10.565 19.603 1.00 76.31 89 PRO A N 1
ATOM 700 C CA . PRO A 1 89 ? 7.773 -10.499 19.349 1.00 76.31 89 PRO A CA 1
ATOM 701 C C . PRO A 1 89 ? 8.047 -10.958 17.913 1.00 76.31 89 PRO A C 1
ATOM 703 O O . PRO A 1 89 ? 7.641 -12.043 17.496 1.00 76.31 89 PRO A O 1
ATOM 706 N N . GLU A 1 90 ? 8.746 -10.131 17.142 1.00 80.38 90 GLU A N 1
ATOM 707 C CA . GLU A 1 90 ? 9.270 -10.530 15.838 1.00 80.38 90 GLU A CA 1
ATOM 708 C C . GLU A 1 90 ? 10.332 -11.628 16.018 1.00 80.38 90 GLU A C 1
ATOM 710 O O . GLU A 1 90 ? 10.891 -11.796 17.105 1.00 80.38 90 GLU A O 1
ATOM 715 N N . LEU A 1 91 ? 10.634 -12.380 14.955 1.00 74.62 91 LEU A N 1
ATOM 716 C CA . LEU A 1 91 ? 11.520 -13.550 15.014 1.00 74.62 91 LEU A CA 1
ATOM 717 C C . LEU A 1 91 ? 12.906 -13.244 15.620 1.00 74.62 91 LEU A C 1
ATOM 719 O O . LEU A 1 91 ? 13.539 -14.129 16.190 1.00 74.62 91 LEU A O 1
ATOM 723 N N . HIS A 1 92 ? 13.369 -11.993 15.525 1.00 84.56 92 HIS A N 1
ATOM 724 C CA . HIS A 1 92 ? 14.645 -11.532 16.072 1.00 84.56 92 HIS A CA 1
ATOM 725 C C . HIS A 1 92 ? 14.519 -10.860 17.453 1.00 84.56 92 HIS A C 1
ATOM 727 O O . HIS A 1 92 ? 15.433 -10.152 17.879 1.00 84.56 92 HIS A O 1
ATOM 733 N N . GLY A 1 93 ? 13.391 -11.040 18.148 1.00 80.69 93 GLY A N 1
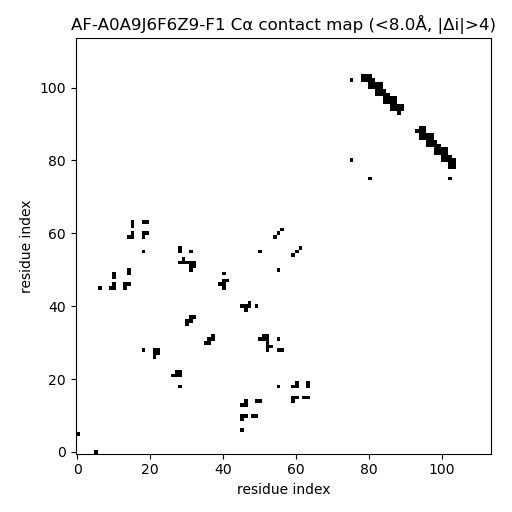ATOM 734 C CA . GLY A 1 93 ? 13.144 -10.503 19.490 1.00 80.69 93 GLY A CA 1
ATOM 735 C C . GLY A 1 93 ? 12.863 -9.001 19.527 1.00 80.69 93 GLY A C 1
ATOM 736 O O . GLY A 1 93 ? 12.883 -8.398 20.600 1.00 80.69 93 GLY A O 1
ATOM 737 N N . ARG A 1 94 ? 12.612 -8.373 18.372 1.00 82.75 94 ARG A N 1
ATOM 738 C CA . ARG A 1 94 ? 12.181 -6.973 18.325 1.00 82.75 94 ARG A CA 1
ATOM 739 C C . ARG A 1 94 ? 10.698 -6.899 18.688 1.00 82.75 94 ARG A C 1
ATOM 741 O O . ARG A 1 94 ? 9.923 -7.694 18.156 1.00 82.75 94 ARG A O 1
ATOM 748 N N . PRO A 1 95 ? 10.282 -5.959 19.549 1.00 80.25 95 PRO A N 1
ATOM 749 C CA . PRO A 1 95 ? 8.864 -5.746 19.790 1.00 80.25 95 PRO A CA 1
ATOM 750 C C . PRO A 1 95 ? 8.203 -5.289 18.485 1.00 80.25 95 PRO A C 1
ATOM 752 O O . PRO A 1 95 ? 8.652 -4.320 17.868 1.00 80.25 95 PRO A O 1
ATOM 755 N N . ALA A 1 96 ? 7.157 -5.993 18.060 1.00 84.94 96 ALA A N 1
ATOM 756 C CA . ALA A 1 96 ? 6.299 -5.582 16.96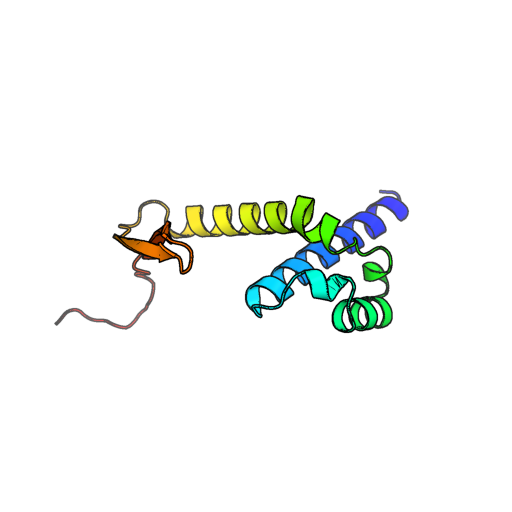3 1.00 84.94 96 ALA A CA 1
ATOM 757 C C . ALA A 1 96 ? 4.870 -5.418 17.482 1.00 84.94 96 ALA A C 1
ATOM 759 O O . ALA A 1 96 ? 4.372 -6.233 18.255 1.00 84.94 96 ALA A O 1
ATOM 760 N N . VAL A 1 97 ? 4.223 -4.339 17.051 1.00 86.62 97 VAL A N 1
ATOM 761 C CA . VAL A 1 97 ? 2.821 -4.064 17.358 1.00 86.62 97 VAL A CA 1
ATOM 762 C C . VAL A 1 97 ?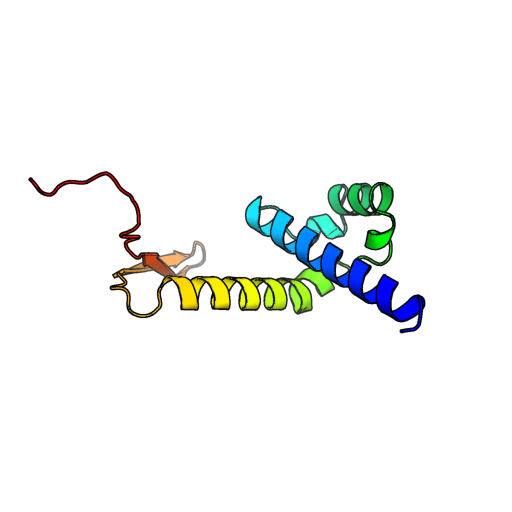 2.071 -4.043 16.038 1.00 86.62 97 VAL A C 1
ATOM 764 O O . VAL A 1 97 ? 2.326 -3.186 15.189 1.00 86.62 97 VAL A O 1
ATOM 767 N N . ALA A 1 98 ? 1.168 -4.998 15.850 1.00 85.62 98 ALA A N 1
ATOM 768 C CA . ALA A 1 98 ? 0.223 -4.993 14.750 1.00 85.62 98 ALA A CA 1
ATOM 769 C C . ALA A 1 98 ? -1.074 -4.330 15.222 1.00 85.62 98 ALA A C 1
ATOM 771 O O . ALA A 1 98 ? -1.633 -4.691 16.255 1.00 85.62 98 ALA A O 1
ATOM 772 N N . VAL A 1 99 ? -1.556 -3.344 14.465 1.00 87.88 99 VAL A N 1
ATOM 773 C CA . VAL A 1 99 ? -2.828 -2.671 14.744 1.00 87.88 99 VAL A CA 1
ATOM 774 C C . VAL A 1 99 ? -3.789 -2.976 13.609 1.00 87.88 99 VAL A C 1
ATOM 776 O O . VAL A 1 99 ? -3.555 -2.583 12.466 1.00 87.88 99 VAL A O 1
ATOM 779 N N . LEU A 1 100 ? -4.880 -3.665 13.928 1.00 89.50 100 LEU A N 1
ATOM 780 C CA . LEU A 1 100 ? -5.996 -3.886 13.020 1.00 89.50 100 LEU A CA 1
ATOM 781 C C . LEU A 1 100 ? -7.120 -2.907 13.365 1.00 89.50 100 LEU A C 1
ATOM 783 O O . LEU A 1 100 ? -7.645 -2.910 14.478 1.00 89.50 100 LEU A O 1
ATOM 787 N N . VAL A 1 101 ? -7.502 -2.088 12.388 1.00 87.12 101 VAL A N 1
ATOM 788 C CA . VAL A 1 101 ? -8.652 -1.183 12.484 1.00 87.12 101 VAL A CA 1
ATOM 789 C C . VAL A 1 101 ? -9.837 -1.837 11.789 1.00 87.12 101 VAL A C 1
ATOM 791 O O . VAL A 1 101 ? -9.749 -2.202 10.619 1.00 87.12 101 VAL A O 1
ATOM 794 N N . THR A 1 102 ? -10.950 -1.968 12.500 1.00 89.81 102 THR A N 1
ATOM 795 C CA . THR A 1 102 ? -12.208 -2.494 11.962 1.00 89.81 102 THR A CA 1
ATOM 796 C C . THR A 1 102 ? -13.322 -1.480 12.170 1.00 89.81 102 THR A C 1
ATOM 798 O O . THR A 1 102 ? -13.349 -0.755 13.163 1.00 89.81 102 THR A O 1
ATOM 801 N N . PHE A 1 103 ? -14.243 -1.410 11.220 1.00 87.19 103 PHE A N 1
ATOM 802 C CA . PHE A 1 103 ? -15.447 -0.596 11.314 1.00 87.19 103 PHE A CA 1
ATOM 803 C C . PHE A 1 103 ? -16.594 -1.362 10.667 1.00 87.19 103 PHE A C 1
ATOM 805 O O . PHE A 1 103 ? -16.378 -2.155 9.748 1.00 87.19 103 PHE A O 1
ATOM 812 N N . TYR A 1 104 ? -17.805 -1.151 11.170 1.00 81.50 104 TYR A N 1
ATOM 813 C CA . TYR A 1 104 ? -18.996 -1.721 10.558 1.00 81.50 104 TYR A CA 1
ATOM 814 C C . TYR A 1 104 ? -19.447 -0.827 9.406 1.00 81.50 104 TYR A C 1
ATOM 816 O O . TYR A 1 104 ? -19.463 0.403 9.515 1.00 81.50 104 TYR A O 1
ATOM 824 N N . ASP A 1 105 ? -19.774 -1.460 8.283 1.00 73.25 105 ASP A N 1
ATOM 825 C CA . ASP A 1 105 ? -20.434 -0.796 7.172 1.00 73.25 105 ASP A CA 1
ATOM 826 C C . ASP A 1 105 ? -21.928 -1.097 7.254 1.00 73.25 105 ASP A C 1
ATOM 828 O O . ASP A 1 105 ? -22.374 -2.196 6.920 1.00 73.25 105 ASP A O 1
ATOM 832 N N . ASP A 1 106 ? -22.695 -0.133 7.763 1.00 66.50 106 ASP A N 1
ATOM 833 C CA . ASP A 1 106 ? -24.148 -0.258 7.917 1.00 66.50 106 ASP A CA 1
ATOM 834 C C . ASP A 1 106 ? -24.881 -0.295 6.556 1.00 66.50 106 ASP A C 1
ATOM 836 O O . ASP A 1 106 ? -26.084 -0.549 6.503 1.00 66.50 106 ASP A O 1
ATOM 840 N N . GLU A 1 107 ? -24.168 -0.114 5.435 1.00 61.00 107 GLU A N 1
ATOM 841 C CA . GLU A 1 107 ? -24.711 -0.191 4.072 1.00 61.00 107 GLU A CA 1
ATOM 842 C C . GLU A 1 107 ? -24.824 -1.617 3.498 1.00 61.00 107 GLU A C 1
ATOM 844 O O . GLU A 1 107 ? -24.876 -1.800 2.283 1.00 61.00 107 GLU A O 1
ATOM 849 N N . VAL A 1 108 ? -24.932 -2.656 4.334 1.00 51.28 108 VAL A N 1
ATOM 850 C CA . VAL A 1 108 ? -25.379 -3.978 3.858 1.00 51.28 108 VAL A CA 1
ATOM 851 C C . VAL A 1 108 ? -26.902 -4.079 4.020 1.00 51.28 108 VAL A C 1
ATOM 853 O O . VAL A 1 108 ? -27.381 -4.401 5.114 1.00 51.28 108 VAL A O 1
ATOM 856 N N . PRO A 1 109 ? -27.710 -3.858 2.961 1.00 43.97 109 PRO A N 1
ATOM 857 C CA . PRO A 1 109 ? -29.150 -4.048 3.042 1.00 43.97 109 PRO A CA 1
ATOM 858 C C . PRO A 1 109 ? -29.431 -5.547 3.195 1.00 43.97 109 PRO A C 1
ATOM 860 O O . PRO A 1 109 ? -29.403 -6.298 2.223 1.00 43.97 109 PRO A O 1
ATOM 863 N N . GLY A 1 110 ? -29.679 -6.018 4.421 1.00 50.03 110 GLY A N 1
ATOM 864 C CA . GLY A 1 110 ? -30.044 -7.426 4.601 1.00 50.03 110 GLY A CA 1
ATOM 865 C C . GLY A 1 110 ? -30.107 -8.005 6.009 1.00 50.03 110 GLY A C 1
ATOM 866 O O . GLY A 1 110 ? -30.731 -9.051 6.170 1.00 50.03 110 GLY A O 1
ATOM 867 N N . ARG A 1 111 ? -29.542 -7.381 7.049 1.00 42.06 111 ARG A N 1
ATOM 868 C CA . ARG A 1 111 ? -29.696 -7.903 8.419 1.00 42.06 111 ARG A CA 1
ATOM 869 C C . ARG A 1 111 ? -30.746 -7.124 9.193 1.00 42.06 111 ARG A C 1
ATOM 871 O O . ARG A 1 111 ? -30.454 -6.171 9.902 1.00 42.06 111 ARG A O 1
ATOM 878 N N . ARG A 1 112 ? -31.992 -7.586 9.049 1.00 43.28 112 ARG A N 1
ATOM 879 C CA . ARG A 1 112 ? -33.030 -7.373 10.060 1.00 43.28 112 ARG A CA 1
ATOM 880 C C . ARG A 1 112 ? -32.496 -7.903 11.389 1.00 43.28 112 AR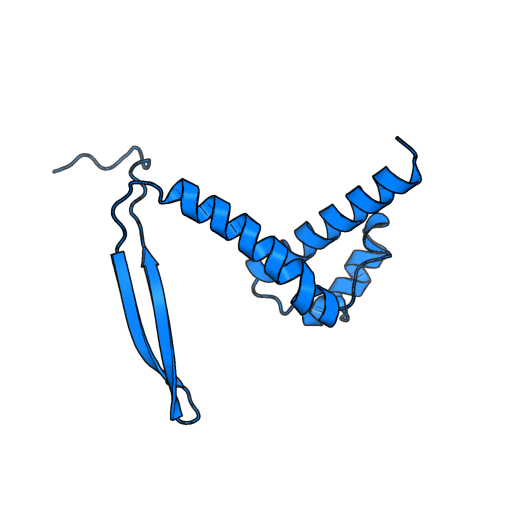G A C 1
ATOM 882 O O . ARG A 1 112 ? -32.090 -9.062 11.470 1.00 43.28 112 ARG A O 1
ATOM 889 N N . THR A 1 113 ? -32.488 -7.035 12.386 1.00 39.62 113 THR A N 1
ATOM 890 C CA . THR A 1 113 ? -32.474 -7.392 13.800 1.00 39.62 113 THR A CA 1
ATOM 891 C C . THR A 1 113 ? -33.522 -8.478 14.058 1.00 39.62 113 THR A C 1
ATOM 893 O O . THR A 1 113 ? -34.682 -8.329 13.665 1.00 39.62 113 THR A O 1
ATOM 896 N N . LEU A 1 114 ? -33.085 -9.580 14.667 1.00 38.16 114 LEU A N 1
ATOM 897 C CA . LEU A 1 114 ? -33.934 -10.470 15.457 1.00 38.16 114 LEU A CA 1
ATOM 898 C C . LEU A 1 114 ? -33.737 -10.103 16.925 1.00 38.16 114 LEU A C 1
ATOM 900 O O . LEU A 1 114 ? -32.566 -9.838 17.285 1.00 38.16 114 LEU A O 1
#